Protein AF-X1P330-F1 (afdb_monomer_lite)

Secondary structure (DSSP, 8-state):
-TT-----GGG--TTTTSTT---TTSPPPP--S---PPP----SPPP-----PPPSEEEEEETTEEEEE-SS--SS---------TT--------SS--TT-

Foldseek 3Di:
DVVDDDDAPVPDDPQPVDPPDDCVVPDDDDPPDDDDDDDDDDPDDDDDPPDDQDFPDWDPLDVPDIDGHSVDDDDDDDDDDDDDDRPDDDDDDDDPDDDPSD

Organism: NCBI:txid412755

Radius of gyration: 20.41 Å; chains: 1; bounding box: 43×34×49 Å

Sequence (102 aa):
MFEGETYDARKEIPGWDRPGFDDKNWAAIDTGTSIKPLIEAYPGVPVRPTQELPTAKLTEPKPDTYVFDLGQNFSGWIRLKVKGKAGDKVNMQFAEMLNADG

InterPro domains:
  IPR008902 Alpha-L-rhamnosidase, concanavalin-like domain [PF05592] (61-102)
  IPR013737 Bacterial alpha-L-rhamnosidase N-terminal [PF08531] (1-49)
  IPR016007 Alpha-L-rhamnosidase [PTHR33307] (1-102)

Structure (mmCIF, N/CA/C/O backbone):
data_AF-X1P330-F1
#
_entry.id   AF-X1P330-F1
#
loop_
_atom_site.group_PDB
_atom_site.id
_atom_site.type_symbol
_atom_site.label_atom_id
_atom_site.label_alt_id
_atom_site.label_comp_id
_atom_site.label_asym_id
_atom_site.label_entity_id
_atom_site.label_seq_id
_atom_site.pdbx_PDB_ins_code
_atom_site.Cartn_x
_atom_site.Cartn_y
_atom_site.Cartn_z
_atom_site.occupancy
_atom_site.B_iso_or_equiv
_atom_site.auth_seq_id
_atom_site.auth_comp_id
_atom_site.auth_asym_id
_atom_site.auth_atom_id
_atom_site.pdbx_PDB_model_num
ATOM 1 N N . MET A 1 1 ? -1.984 9.365 -9.391 1.00 62.62 1 MET A N 1
ATOM 2 C CA . MET A 1 1 ? -1.467 9.211 -8.010 1.00 62.62 1 MET A CA 1
ATOM 3 C C . MET A 1 1 ? -2.496 9.596 -6.954 1.00 62.62 1 MET A C 1
ATOM 5 O O . MET A 1 1 ? -2.585 8.887 -5.969 1.00 62.62 1 MET A O 1
ATOM 9 N N . PHE A 1 2 ? -3.279 10.666 -7.138 1.00 71.81 2 PHE A N 1
ATOM 10 C CA . PHE A 1 2 ? -4.220 11.146 -6.111 1.00 71.81 2 PHE A CA 1
ATOM 11 C C . PHE A 1 2 ? -5.419 10.224 -5.822 1.00 71.81 2 PHE A C 1
ATOM 13 O O . PHE A 1 2 ? -6.010 10.332 -4.757 1.00 71.81 2 PHE A O 1
ATOM 20 N N . GLU A 1 3 ? -5.764 9.308 -6.730 1.00 82.50 3 GLU A N 1
ATOM 21 C CA . GLU A 1 3 ? -6.951 8.441 -6.607 1.00 82.50 3 GLU A CA 1
ATOM 22 C C . GLU A 1 3 ? -6.655 7.056 -5.999 1.00 82.50 3 GLU A C 1
ATOM 24 O O . GLU A 1 3 ? -7.539 6.206 -5.922 1.00 82.50 3 GLU A O 1
ATOM 29 N N . GLY A 1 4 ? -5.417 6.816 -5.554 1.00 90.56 4 GLY A N 1
ATOM 30 C CA . GLY A 1 4 ? -5.001 5.529 -4.995 1.00 90.56 4 GLY A CA 1
ATOM 31 C C . GLY A 1 4 ? -4.773 4.446 -6.054 1.00 90.56 4 GLY A C 1
ATOM 32 O O . GLY A 1 4 ? -4.353 4.731 -7.177 1.00 90.56 4 GLY A O 1
ATOM 33 N N . GLU A 1 5 ? -5.012 3.193 -5.665 1.00 94.50 5 GLU A N 1
ATOM 34 C CA . GLU A 1 5 ? -4.813 1.999 -6.488 1.00 94.50 5 GLU A CA 1
ATOM 35 C C . GLU A 1 5 ? 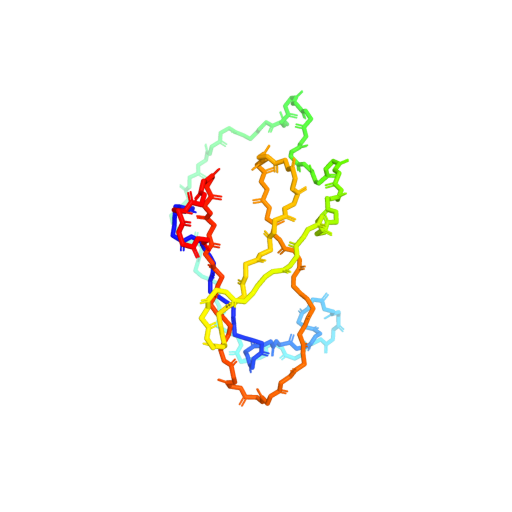-6.013 1.052 -6.351 1.00 94.50 5 GLU A C 1
ATOM 37 O O . GLU A 1 5 ? -6.587 0.903 -5.272 1.00 94.50 5 GLU A O 1
ATOM 42 N N . THR A 1 6 ? -6.390 0.396 -7.453 1.00 96.06 6 THR A N 1
ATOM 43 C CA . THR A 1 6 ? -7.369 -0.697 -7.452 1.00 96.06 6 THR A CA 1
ATOM 44 C C . THR A 1 6 ? -6.681 -1.986 -7.865 1.00 96.06 6 THR A C 1
ATOM 46 O O . THR A 1 6 ? -6.174 -2.092 -8.981 1.00 96.06 6 THR A O 1
ATOM 49 N N . TYR A 1 7 ? -6.726 -2.979 -6.983 1.00 96.06 7 TYR A N 1
ATOM 50 C CA . TYR A 1 7 ? -6.144 -4.294 -7.206 1.00 96.06 7 TYR A CA 1
ATOM 51 C C . TYR A 1 7 ? -7.223 -5.380 -7.186 1.00 96.06 7 TYR A C 1
ATOM 53 O O . TYR A 1 7 ? -8.038 -5.435 -6.265 1.00 96.06 7 TYR A O 1
ATOM 61 N N . ASP A 1 8 ? -7.224 -6.254 -8.196 1.00 97.12 8 ASP A N 1
ATOM 62 C CA . ASP A 1 8 ? -8.100 -7.428 -8.271 1.00 97.12 8 ASP A CA 1
ATOM 63 C C . ASP A 1 8 ? -7.250 -8.698 -8.323 1.00 97.12 8 ASP A C 1
ATOM 65 O O . ASP A 1 8 ? -6.768 -9.090 -9.387 1.00 97.12 8 ASP A O 1
ATOM 69 N N . ALA A 1 9 ? -7.104 -9.363 -7.174 1.00 95.75 9 ALA A N 1
ATOM 70 C CA . ALA A 1 9 ? -6.311 -10.586 -7.042 1.00 95.75 9 ALA A CA 1
ATOM 71 C C . ALA A 1 9 ? -6.791 -11.726 -7.965 1.00 95.75 9 ALA A C 1
ATOM 73 O O . ALA A 1 9 ? -6.031 -12.635 -8.282 1.00 95.75 9 ALA A O 1
ATOM 74 N N . ARG A 1 10 ? -8.040 -11.683 -8.456 1.00 96.44 10 ARG A N 1
ATOM 75 C CA . ARG A 1 10 ? -8.567 -12.679 -9.411 1.00 96.44 10 ARG A CA 1
ATOM 76 C C . ARG A 1 10 ? -7.953 -12.545 -10.806 1.00 96.44 10 ARG A C 1
ATOM 78 O O . ARG A 1 10 ? -8.139 -13.435 -11.629 1.00 96.44 10 ARG A O 1
ATOM 85 N N . LYS A 1 11 ? -7.281 -11.424 -11.084 1.00 96.69 11 LYS A N 1
ATOM 86 C CA . LYS A 1 11 ? -6.591 -11.142 -12.349 1.00 96.69 11 LYS A CA 1
ATOM 87 C C . LYS A 1 11 ? -5.083 -11.368 -12.268 1.00 96.69 11 LYS A C 1
ATOM 89 O O . LYS A 1 11 ? -4.383 -11.055 -13.227 1.00 96.69 11 LYS A O 1
ATOM 94 N N . GLU A 1 12 ? -4.576 -11.876 -11.146 1.00 96.69 12 GLU A N 1
ATOM 95 C CA . GLU A 1 12 ? -3.178 -12.286 -11.057 1.00 96.69 12 GLU A CA 1
ATOM 96 C C . GLU A 1 12 ? -2.862 -13.338 -12.124 1.00 96.69 12 GLU A C 1
ATOM 98 O O . GLU A 1 12 ? -3.668 -14.227 -12.404 1.00 96.69 12 GLU A O 1
ATOM 103 N N . ILE A 1 13 ? -1.670 -13.236 -12.711 1.00 96.94 13 ILE A N 1
ATOM 104 C CA . ILE A 1 13 ? -1.155 -14.184 -13.700 1.00 96.94 13 ILE A CA 1
ATOM 105 C C . ILE A 1 13 ? 0.077 -14.856 -13.081 1.00 96.94 13 ILE A C 1
ATOM 107 O O . ILE A 1 13 ? 1.184 -14.338 -13.214 1.00 96.94 13 ILE A O 1
ATOM 111 N N . PRO A 1 14 ? -0.071 -15.966 -12.338 1.00 96.75 14 PRO A N 1
ATOM 112 C CA . PRO A 1 14 ? 1.049 -16.571 -11.627 1.00 96.75 14 PRO A CA 1
ATOM 113 C C . PRO A 1 14 ? 2.190 -16.977 -12.566 1.00 96.75 14 PRO A C 1
ATOM 115 O O . PRO A 1 14 ? 1.971 -17.650 -13.571 1.00 96.75 14 PRO A O 1
ATOM 118 N N . GLY A 1 15 ? 3.418 -16.595 -12.209 1.00 97.25 15 GLY A N 1
ATOM 119 C CA . GLY A 1 15 ? 4.628 -16.987 -12.934 1.00 97.25 15 GLY A CA 1
ATOM 120 C C . GLY A 1 15 ? 4.922 -16.192 -14.206 1.00 97.25 15 GLY A C 1
ATOM 121 O O . GLY A 1 15 ? 5.870 -16.545 -14.898 1.00 97.25 15 GLY A O 1
ATOM 122 N N . TRP A 1 16 ? 4.173 -15.123 -14.502 1.00 97.38 16 TRP A N 1
ATOM 123 C CA . TRP A 1 16 ? 4.421 -14.261 -15.668 1.00 97.38 16 TRP A CA 1
ATOM 124 C C . TRP A 1 16 ? 5.845 -13.680 -15.720 1.00 97.38 16 TRP A C 1
ATOM 126 O O . TRP A 1 16 ? 6.357 -13.370 -16.790 1.00 97.38 16 TRP A O 1
ATOM 136 N N . ASP A 1 17 ? 6.490 -13.543 -14.560 1.00 97.31 17 ASP A N 1
ATOM 137 C CA . ASP A 1 17 ? 7.844 -13.020 -14.373 1.00 97.31 17 ASP A CA 1
ATOM 138 C C . ASP A 1 17 ? 8.929 -14.117 -14.391 1.00 97.31 17 ASP A C 1
ATOM 140 O O . ASP A 1 17 ? 10.083 -13.867 -14.028 1.00 97.31 17 ASP A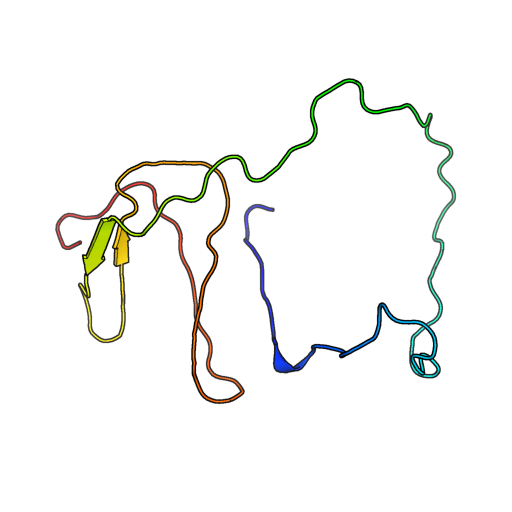 O 1
ATOM 144 N N . ARG A 1 18 ? 8.578 -15.355 -14.769 1.00 97.75 18 ARG A N 1
ATOM 145 C CA . ARG A 1 18 ? 9.474 -16.520 -14.746 1.00 97.75 18 ARG A CA 1
ATOM 146 C C . ARG A 1 18 ? 9.792 -17.037 -16.147 1.00 97.75 18 ARG A C 1
ATOM 148 O O . ARG A 1 18 ? 8.946 -16.989 -17.038 1.00 97.75 18 ARG A O 1
ATOM 155 N N . PRO A 1 19 ? 11.001 -17.594 -16.349 1.00 97.81 19 PRO A N 1
ATOM 156 C CA . PRO A 1 19 ? 11.320 -18.262 -17.602 1.00 97.81 19 PRO A CA 1
ATOM 157 C C . PRO A 1 19 ? 10.378 -19.449 -17.828 1.00 97.81 19 PRO A C 1
ATOM 159 O O . PRO A 1 19 ? 10.041 -20.174 -16.891 1.00 97.81 19 PRO A O 1
ATOM 162 N N . GLY A 1 20 ? 9.992 -19.668 -19.084 1.00 96.88 20 GLY A N 1
ATOM 163 C CA . GLY A 1 20 ? 9.110 -20.771 -19.472 1.00 96.88 20 GLY A CA 1
ATOM 164 C C . GLY A 1 20 ? 7.616 -20.509 -19.260 1.00 96.88 20 GLY A C 1
ATOM 165 O O . GLY A 1 20 ? 6.823 -21.425 -19.464 1.00 96.88 20 GLY A O 1
ATOM 166 N N . PHE A 1 21 ? 7.222 -19.293 -18.873 1.00 97.62 21 PHE A N 1
ATOM 167 C CA . PHE A 1 21 ? 5.823 -18.877 -18.910 1.00 97.62 21 PHE A CA 1
ATOM 168 C C . PHE A 1 21 ? 5.282 -18.891 -20.356 1.00 97.62 21 PHE A C 1
ATOM 170 O O . PHE A 1 21 ? 5.989 -18.492 -21.279 1.00 97.62 21 PHE A O 1
ATOM 177 N N . ASP A 1 22 ? 4.048 -19.372 -20.559 1.00 96.75 22 ASP A N 1
ATOM 178 C CA . ASP A 1 22 ? 3.397 -19.382 -21.880 1.00 96.75 22 ASP A CA 1
ATOM 179 C C . ASP A 1 22 ? 2.651 -18.059 -22.110 1.00 96.75 22 ASP A C 1
ATOM 181 O O . ASP A 1 22 ? 1.525 -17.865 -21.646 1.00 96.75 22 ASP A O 1
ATOM 185 N N . ASP A 1 23 ? 3.294 -17.143 -22.829 1.00 96.44 23 ASP A N 1
ATOM 186 C CA . ASP A 1 23 ? 2.815 -15.793 -23.128 1.00 96.44 23 ASP A CA 1
ATOM 187 C C . ASP A 1 23 ? 2.126 -15.669 -24.500 1.00 96.44 23 ASP A C 1
ATOM 189 O O . ASP A 1 23 ? 1.814 -14.561 -24.931 1.00 96.44 23 ASP A O 1
ATOM 193 N N . LYS A 1 24 ? 1.795 -16.779 -25.182 1.00 96.69 24 LYS A N 1
ATOM 194 C CA . LYS A 1 24 ? 1.209 -16.765 -26.547 1.00 96.69 24 LYS A CA 1
ATOM 195 C C . LYS A 1 24 ? -0.061 -15.929 -26.708 1.00 96.69 24 LYS A C 1
ATOM 197 O O . LYS A 1 24 ? -0.389 -15.526 -27.820 1.00 96.69 24 LYS A O 1
ATOM 202 N N . ASN A 1 25 ? -0.803 -15.723 -25.622 1.00 95.50 25 ASN A N 1
ATOM 203 C CA . ASN A 1 25 ? -2.042 -14.945 -25.623 1.00 95.50 25 ASN A CA 1
ATOM 204 C C . ASN A 1 25 ? -1.825 -13.458 -25.301 1.00 95.50 25 ASN A C 1
ATOM 206 O O . ASN A 1 25 ? -2.796 -12.706 -25.228 1.00 95.50 25 ASN A O 1
ATOM 210 N N . TRP A 1 26 ? -0.588 -13.024 -25.055 1.00 96.56 26 TRP A N 1
ATOM 211 C CA . TRP A 1 26 ? -0.285 -11.622 -24.799 1.00 96.56 26 TRP A CA 1
ATOM 212 C C . TRP A 1 26 ? -0.328 -10.828 -26.099 1.00 96.56 26 TRP A C 1
ATOM 214 O O . TRP A 1 26 ? 0.107 -11.282 -27.156 1.00 96.56 26 TRP A O 1
ATOM 224 N N . ALA A 1 27 ? -0.861 -9.613 -26.020 1.00 95.94 27 ALA A N 1
ATOM 225 C CA . ALA A 1 27 ? -0.794 -8.691 -27.139 1.00 95.94 27 ALA A CA 1
ATOM 226 C C . ALA A 1 27 ? 0.654 -8.225 -27.347 1.00 95.94 27 ALA A C 1
ATOM 228 O O . ALA A 1 27 ? 1.391 -7.999 -26.385 1.00 95.94 27 ALA A O 1
ATOM 229 N N . ALA A 1 28 ? 1.043 -8.036 -28.609 1.00 94.56 28 ALA A N 1
ATOM 230 C CA . ALA A 1 28 ? 2.302 -7.378 -28.931 1.00 94.56 28 ALA A CA 1
ATOM 231 C C . ALA A 1 28 ? 2.313 -5.939 -28.378 1.00 94.56 28 ALA A C 1
ATOM 233 O O . ALA A 1 28 ? 1.289 -5.254 -28.382 1.00 94.56 28 ALA A O 1
ATOM 234 N N . ILE A 1 29 ? 3.479 -5.486 -27.911 1.00 93.38 29 ILE A N 1
ATOM 235 C CA . ILE A 1 29 ? 3.667 -4.138 -27.362 1.00 93.38 29 ILE A CA 1
ATOM 236 C C . ILE A 1 29 ? 3.640 -3.113 -28.504 1.00 93.38 29 ILE A C 1
ATOM 238 O O . ILE A 1 29 ? 4.339 -3.281 -29.503 1.00 93.38 29 ILE A O 1
ATOM 242 N N . ASP A 1 30 ? 2.888 -2.026 -28.331 1.00 90.75 30 ASP A N 1
ATOM 243 C CA . ASP A 1 30 ? 3.001 -0.831 -29.172 1.00 90.75 30 ASP A CA 1
ATOM 244 C C . ASP A 1 30 ? 4.154 0.047 -28.665 1.00 90.75 30 ASP A C 1
ATOM 246 O O . ASP A 1 30 ? 4.163 0.487 -27.514 1.00 90.75 30 ASP A O 1
ATOM 250 N N . THR A 1 31 ? 5.150 0.292 -29.515 1.00 88.12 31 THR A N 1
ATOM 251 C CA . THR A 1 31 ? 6.332 1.091 -29.165 1.00 88.12 31 THR A CA 1
ATOM 252 C C . THR A 1 31 ? 6.114 2.601 -29.287 1.00 88.12 31 THR A C 1
ATOM 254 O O . THR A 1 31 ? 7.010 3.369 -28.937 1.00 88.12 31 THR A O 1
ATOM 257 N N . GLY A 1 32 ? 4.953 3.046 -29.779 1.00 83.81 32 GLY A N 1
ATOM 258 C CA . GLY A 1 32 ? 4.601 4.459 -29.893 1.00 83.81 32 GLY A CA 1
ATOM 259 C C . GLY A 1 32 ? 5.578 5.296 -30.736 1.00 83.81 32 GLY A C 1
ATOM 260 O O . GLY A 1 32 ? 6.295 4.794 -31.603 1.00 83.81 32 GLY A O 1
ATOM 261 N N . THR A 1 33 ? 5.594 6.613 -30.489 1.00 78.00 33 THR A N 1
ATOM 262 C CA . THR A 1 33 ? 6.498 7.570 -31.159 1.00 78.00 33 THR A CA 1
ATOM 263 C C . THR A 1 33 ? 7.820 7.698 -30.403 1.00 78.00 33 THR A C 1
ATOM 265 O O . THR A 1 33 ? 7.834 7.932 -29.196 1.00 78.00 33 THR A O 1
ATOM 268 N N . SER A 1 34 ? 8.944 7.602 -31.119 1.00 78.94 34 SER A N 1
ATOM 269 C CA . SER A 1 34 ? 10.279 7.740 -30.530 1.00 78.94 34 SER A CA 1
ATOM 270 C C . SER A 1 34 ? 10.530 9.167 -30.035 1.00 78.94 34 SER A C 1
ATOM 272 O O . SER A 1 34 ? 10.626 10.109 -30.821 1.00 78.94 34 SER A O 1
ATOM 274 N N . ILE A 1 35 ? 10.698 9.307 -28.723 1.00 82.06 35 ILE A N 1
ATOM 275 C CA . ILE A 1 35 ? 11.379 10.447 -28.108 1.00 82.06 35 ILE A CA 1
ATOM 276 C C . ILE A 1 35 ? 12.844 10.066 -27.858 1.00 82.06 35 ILE A C 1
ATOM 278 O O . ILE A 1 35 ? 13.141 8.927 -27.501 1.00 82.06 35 ILE A O 1
ATOM 282 N N . LYS A 1 36 ? 13.772 11.012 -28.041 1.00 86.06 36 LYS A N 1
ATOM 283 C CA . LYS A 1 36 ? 15.201 10.850 -27.711 1.00 86.06 36 LYS A CA 1
ATOM 284 C C . LYS A 1 36 ? 15.565 11.742 -26.518 1.00 86.06 36 LYS A C 1
ATOM 286 O O . LYS A 1 36 ? 16.225 12.762 -26.719 1.00 86.06 36 LYS A O 1
ATOM 291 N N . PRO A 1 37 ? 15.081 11.439 -25.300 1.00 88.62 37 PRO A N 1
ATOM 292 C CA . PRO A 1 37 ? 15.455 12.210 -24.126 1.00 88.62 37 PRO A CA 1
ATOM 293 C C . PRO A 1 37 ? 16.943 12.008 -23.823 1.00 88.62 37 PRO A C 1
ATOM 295 O O . PRO A 1 37 ? 17.525 10.972 -24.150 1.00 88.62 37 PRO A O 1
ATOM 298 N N . LEU A 1 38 ? 17.550 12.988 -23.160 1.00 93.44 38 LEU A N 1
ATOM 299 C CA . LEU A 1 38 ? 18.828 12.771 -22.500 1.00 93.44 38 LEU A CA 1
ATOM 300 C C . LEU A 1 38 ? 18.591 11.820 -21.317 1.00 93.44 38 LEU A C 1
ATOM 302 O O . LEU A 1 38 ? 17.728 12.079 -20.480 1.00 93.44 38 LEU A O 1
ATOM 306 N N . ILE A 1 39 ? 19.316 10.702 -21.281 1.00 93.69 39 ILE A N 1
ATOM 307 C CA . ILE A 1 39 ? 19.245 9.723 -20.193 1.00 93.69 39 ILE A CA 1
ATOM 308 C C . ILE A 1 39 ? 20.470 9.925 -19.313 1.00 93.69 39 ILE A C 1
ATOM 310 O O . ILE A 1 39 ? 21.600 9.796 -19.781 1.00 93.69 39 ILE A O 1
ATOM 314 N N . GLU A 1 40 ? 20.236 10.204 -18.037 1.00 95.69 40 GLU A N 1
ATOM 315 C CA . GLU A 1 40 ? 21.283 10.413 -17.042 1.00 95.69 40 GLU A CA 1
ATOM 316 C C . GLU A 1 40 ? 21.011 9.558 -15.806 1.00 95.69 40 GLU A C 1
ATOM 318 O O . GLU A 1 40 ? 19.873 9.174 -15.520 1.00 95.69 40 GLU A O 1
ATOM 323 N N . ALA A 1 41 ? 22.070 9.248 -15.062 1.00 95.56 41 ALA A N 1
ATOM 324 C CA . ALA A 1 41 ? 21.931 8.568 -13.786 1.00 95.56 41 ALA A CA 1
ATOM 325 C C . ALA A 1 41 ? 21.231 9.485 -12.772 1.00 95.56 41 ALA A C 1
ATOM 327 O O . ALA A 1 41 ? 21.571 10.661 -12.647 1.00 95.56 41 ALA A O 1
ATOM 328 N N . TYR A 1 42 ? 20.283 8.934 -12.013 1.00 94.44 42 TYR A N 1
ATOM 329 C CA . TYR A 1 42 ? 19.631 9.681 -10.943 1.00 94.44 42 TYR A CA 1
ATOM 330 C C . TYR A 1 42 ? 20.647 9.990 -9.824 1.00 94.44 42 TYR A C 1
ATOM 332 O O . TYR A 1 42 ? 21.246 9.056 -9.288 1.00 94.44 42 TYR A O 1
ATOM 340 N N . PRO A 1 43 ? 20.852 11.265 -9.443 1.00 94.31 43 PRO A N 1
ATOM 341 C CA . PRO A 1 43 ? 21.946 11.650 -8.546 1.00 94.31 43 PRO A CA 1
ATOM 342 C C . PRO A 1 43 ? 21.639 11.440 -7.053 1.00 94.31 43 PRO A C 1
ATOM 344 O O . PRO A 1 43 ? 22.524 11.607 -6.217 1.00 94.31 43 PRO A O 1
ATOM 347 N N . GLY A 1 44 ? 20.388 11.129 -6.695 1.00 95.56 44 GLY A N 1
ATOM 348 C CA . GLY A 1 44 ? 19.921 11.066 -5.309 1.00 95.56 44 GLY A CA 1
ATOM 349 C C . GLY A 1 44 ? 19.681 9.653 -4.778 1.00 95.56 44 GLY A C 1
ATOM 350 O O . GLY A 1 44 ? 19.750 8.655 -5.495 1.00 95.56 44 GLY A O 1
ATOM 351 N N . VAL A 1 45 ? 19.321 9.575 -3.495 1.00 94.25 45 VAL A N 1
ATOM 352 C CA . VAL A 1 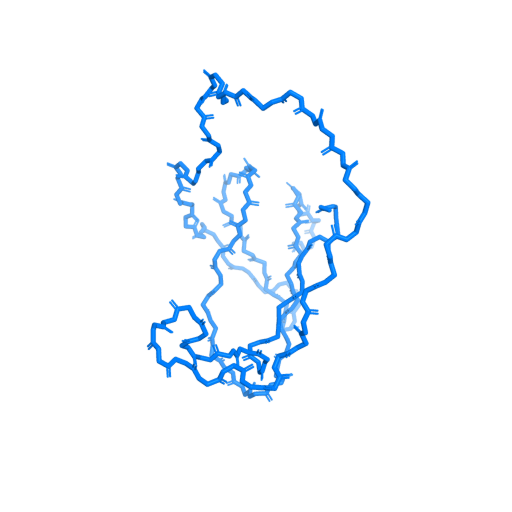45 ? 18.837 8.329 -2.888 1.00 94.25 45 VAL A CA 1
ATOM 353 C C . VAL A 1 45 ? 17.423 8.043 -3.416 1.00 94.25 45 VAL A C 1
ATOM 355 O O . VAL A 1 45 ? 16.579 8.941 -3.392 1.00 94.25 45 VAL A O 1
ATOM 358 N N . PRO A 1 46 ? 17.136 6.824 -3.906 1.00 95.44 46 PRO A N 1
ATOM 359 C CA . PRO A 1 46 ? 15.803 6.476 -4.382 1.00 95.44 46 PRO A CA 1
ATOM 360 C C . PRO A 1 46 ? 14.805 6.395 -3.223 1.00 95.44 46 PRO A C 1
ATOM 362 O O . PRO A 1 46 ? 15.166 6.065 -2.091 1.00 95.44 46 PRO A O 1
ATOM 365 N N . VAL A 1 47 ? 13.529 6.622 -3.531 1.00 95.12 47 VAL A N 1
ATOM 366 C CA . VAL A 1 47 ? 12.432 6.397 -2.584 1.00 95.12 47 VAL A CA 1
ATOM 367 C C . VAL A 1 47 ? 12.378 4.913 -2.218 1.00 95.12 47 VAL A C 1
ATOM 369 O O . VAL A 1 47 ? 12.364 4.046 -3.094 1.00 95.12 47 VAL A O 1
ATOM 372 N N . ARG A 1 48 ? 12.368 4.613 -0.918 1.00 96.25 48 ARG A N 1
ATOM 373 C CA . ARG A 1 48 ? 12.308 3.255 -0.363 1.00 96.25 48 ARG A CA 1
ATOM 374 C C . ARG A 1 48 ? 11.442 3.251 0.897 1.00 96.25 48 ARG A C 1
ATOM 376 O O . ARG A 1 48 ? 11.398 4.275 1.577 1.00 96.25 48 ARG A O 1
ATOM 383 N N . PRO A 1 49 ? 10.812 2.119 1.257 1.00 95.88 49 PRO A N 1
ATOM 384 C CA . PRO A 1 49 ? 10.257 1.949 2.595 1.00 95.88 49 PRO A CA 1
ATOM 385 C C . PRO A 1 49 ? 11.378 2.101 3.629 1.00 95.88 49 PRO A C 1
ATOM 387 O O . PRO A 1 49 ? 12.365 1.366 3.580 1.00 95.88 49 PRO A O 1
ATOM 390 N N . THR A 1 50 ? 11.253 3.071 4.531 1.00 96.69 50 THR A N 1
ATOM 391 C CA . THR A 1 50 ? 12.262 3.361 5.565 1.00 96.69 50 THR A CA 1
ATOM 392 C C . THR A 1 50 ? 11.885 2.798 6.931 1.00 96.69 50 THR A C 1
ATOM 394 O O . THR A 1 50 ? 12.767 2.509 7.735 1.00 96.69 50 THR A O 1
ATOM 397 N N . GLN A 1 51 ? 10.589 2.629 7.192 1.00 96.62 51 GLN A N 1
ATOM 398 C CA . GLN A 1 51 ? 10.045 2.176 8.466 1.00 96.62 51 GLN A CA 1
ATOM 399 C C . GLN A 1 51 ? 8.692 1.489 8.243 1.00 96.62 51 GLN A C 1
ATOM 401 O O . GLN A 1 51 ? 7.932 1.881 7.360 1.00 96.62 51 GLN A O 1
ATOM 406 N N . GLU A 1 52 ? 8.382 0.480 9.060 1.00 97.00 52 GLU A N 1
ATOM 407 C CA . GLU A 1 52 ? 7.026 -0.065 9.188 1.00 97.00 52 GLU A CA 1
ATOM 408 C C . GLU A 1 52 ? 6.415 0.435 10.506 1.00 97.00 52 GLU A C 1
ATOM 410 O O . GLU A 1 52 ? 7.031 0.311 11.567 1.00 97.00 52 GLU A O 1
ATOM 415 N N . LEU A 1 53 ? 5.214 1.016 10.438 1.00 96.50 53 LEU A N 1
ATOM 416 C CA . LEU A 1 53 ? 4.445 1.444 11.607 1.00 96.50 53 LEU A CA 1
ATOM 417 C C . LEU A 1 53 ? 3.356 0.401 11.899 1.00 96.50 53 LEU A C 1
ATOM 419 O O . LEU A 1 53 ? 2.490 0.187 11.046 1.00 96.50 53 LEU A O 1
ATOM 423 N N . PRO A 1 54 ? 3.379 -0.279 13.060 1.00 95.88 54 PRO A N 1
ATOM 424 C CA . PRO A 1 54 ? 2.289 -1.165 13.444 1.00 95.88 54 PRO A CA 1
ATOM 425 C C . PRO A 1 54 ? 1.036 -0.356 13.800 1.00 95.88 54 PRO A C 1
ATOM 427 O O . PRO A 1 54 ? 1.115 0.813 14.173 1.00 95.88 54 PRO A O 1
ATOM 430 N N . THR A 1 55 ? -0.134 -0.993 13.739 1.00 96.81 55 THR A N 1
ATOM 431 C CA . THR A 1 55 ? -1.373 -0.391 14.245 1.00 96.81 55 THR A CA 1
ATOM 432 C C . THR A 1 55 ? -1.277 -0.194 15.754 1.00 96.81 55 THR A C 1
ATOM 434 O O . THR A 1 55 ? -1.108 -1.161 16.496 1.00 96.81 55 THR A O 1
ATOM 437 N N . ALA A 1 56 ? -1.407 1.052 16.202 1.00 96.81 56 ALA A N 1
ATOM 438 C CA . ALA A 1 56 ? -1.405 1.416 17.612 1.00 96.81 56 ALA A CA 1
ATOM 439 C C . ALA A 1 56 ? -2.775 1.168 18.258 1.00 96.81 56 ALA A C 1
ATOM 441 O O . ALA A 1 56 ? -2.849 0.701 19.396 1.00 96.81 56 ALA A O 1
ATOM 442 N N . LYS A 1 57 ? -3.864 1.446 17.533 1.00 96.88 57 LYS A N 1
ATOM 443 C CA . LYS A 1 57 ? -5.235 1.242 18.013 1.00 96.88 57 LYS A CA 1
ATOM 444 C C . LYS A 1 57 ? -6.167 0.839 16.870 1.00 96.88 57 LYS A C 1
ATOM 446 O O . LYS A 1 57 ? -6.066 1.354 15.762 1.00 96.88 57 LYS A O 1
ATOM 451 N N . LEU A 1 58 ? -7.081 -0.082 17.162 1.00 96.62 58 LEU A N 1
ATOM 452 C CA . LEU A 1 58 ? -8.136 -0.531 16.254 1.00 96.62 58 LEU A CA 1
ATOM 453 C C . LEU A 1 58 ? -9.496 -0.252 16.894 1.00 96.62 58 LEU A C 1
ATOM 455 O O . LEU A 1 58 ? -9.720 -0.624 18.047 1.00 96.62 58 LEU A O 1
ATOM 459 N N . THR A 1 59 ? -10.394 0.389 16.154 1.00 96.81 59 THR A N 1
ATOM 460 C CA . THR A 1 59 ? -11.778 0.640 16.575 1.00 96.81 59 THR A CA 1
ATOM 461 C C . THR A 1 59 ? -12.766 0.248 15.484 1.00 96.81 59 THR A C 1
ATOM 463 O O . THR A 1 59 ? -12.401 0.107 14.319 1.00 96.81 59 THR A O 1
ATOM 466 N N . GLU A 1 60 ? -14.028 0.081 15.875 1.00 97.19 60 GLU A N 1
ATOM 467 C CA . GLU A 1 60 ? -15.158 -0.158 14.976 1.00 97.19 60 GLU A CA 1
ATOM 468 C C . GLU A 1 60 ? -16.261 0.871 15.291 1.00 97.19 60 GLU A C 1
ATOM 470 O O . GLU A 1 60 ? -17.164 0.585 16.078 1.00 97.19 60 GLU A O 1
ATOM 475 N N . PRO A 1 61 ? -16.162 2.117 14.782 1.00 95.31 61 PRO A N 1
ATOM 476 C CA . PRO A 1 61 ? -17.151 3.165 15.067 1.00 95.31 61 PRO A CA 1
ATOM 477 C C . PRO A 1 61 ? -18.551 2.842 14.519 1.00 95.31 61 PRO A C 1
ATOM 479 O O . PRO A 1 61 ? -19.551 3.350 15.027 1.00 95.31 61 PRO A O 1
ATOM 482 N N . LYS A 1 62 ? -18.640 2.001 13.480 1.00 95.19 62 LYS A N 1
ATOM 483 C CA . LYS A 1 62 ? -19.888 1.509 12.877 1.00 95.19 62 LYS A CA 1
ATOM 484 C C . LYS A 1 62 ? -19.719 0.033 12.512 1.00 95.19 62 LYS A C 1
ATOM 486 O O . LYS A 1 62 ? -18.597 -0.339 12.173 1.00 95.19 62 LYS A O 1
ATOM 491 N N . PRO A 1 63 ? -20.798 -0.776 12.509 1.00 96.12 63 PRO A N 1
ATOM 492 C CA . PRO A 1 63 ? -20.724 -2.172 12.086 1.00 96.12 63 PRO A CA 1
ATOM 493 C C . PRO A 1 63 ? -19.998 -2.327 10.745 1.00 96.12 63 PRO A C 1
ATOM 495 O O . PRO A 1 63 ? -20.275 -1.576 9.804 1.00 96.12 63 PRO A O 1
ATOM 498 N N . ASP A 1 64 ? -19.051 -3.262 10.687 1.00 92.81 64 ASP A N 1
ATOM 499 C CA . ASP A 1 64 ? -18.224 -3.579 9.513 1.00 92.81 64 ASP A CA 1
ATOM 500 C C . ASP A 1 64 ? -17.330 -2.420 9.014 1.00 92.81 64 ASP A C 1
ATOM 502 O O . ASP A 1 64 ? -16.787 -2.466 7.907 1.00 92.81 64 ASP A O 1
ATOM 506 N N . THR A 1 65 ? -17.146 -1.367 9.818 1.00 95.75 65 THR A N 1
ATOM 507 C CA . THR A 1 65 ? -16.267 -0.230 9.510 1.00 95.75 65 THR A CA 1
ATOM 508 C C . THR A 1 65 ? -15.175 -0.129 10.557 1.00 95.75 65 THR A C 1
ATOM 510 O O . THR A 1 65 ? -15.430 0.273 11.687 1.00 95.75 65 THR A O 1
ATOM 513 N N . TYR A 1 66 ? -13.946 -0.442 10.159 1.00 96.31 66 TYR A N 1
ATOM 514 C CA . TYR A 1 66 ? -12.792 -0.469 11.051 1.00 96.31 66 TYR A CA 1
ATOM 515 C C . TYR A 1 66 ? -11.878 0.734 10.825 1.00 96.31 66 TYR A C 1
ATOM 517 O O . TYR A 1 66 ? -11.546 1.061 9.685 1.00 96.31 66 TYR A O 1
ATOM 525 N N . VAL A 1 67 ? -11.424 1.351 11.915 1.00 96.88 67 VAL A N 1
ATOM 526 C CA . VAL A 1 67 ? -10.448 2.446 11.903 1.00 96.88 67 VAL A CA 1
ATOM 527 C C . VAL A 1 67 ? -9.150 1.961 12.539 1.00 96.88 67 VAL A C 1
ATOM 529 O O . VAL A 1 67 ? -9.127 1.511 13.685 1.00 96.88 67 VAL A O 1
ATOM 532 N N . PHE A 1 68 ? -8.065 2.052 11.769 1.00 96.50 68 PHE A N 1
ATOM 533 C CA . PHE A 1 68 ? -6.714 1.682 12.180 1.00 96.50 68 PHE A CA 1
ATOM 534 C C . PHE A 1 68 ? -5.915 2.960 12.437 1.00 96.50 68 PHE A C 1
ATOM 536 O O . PHE A 1 68 ? -5.518 3.64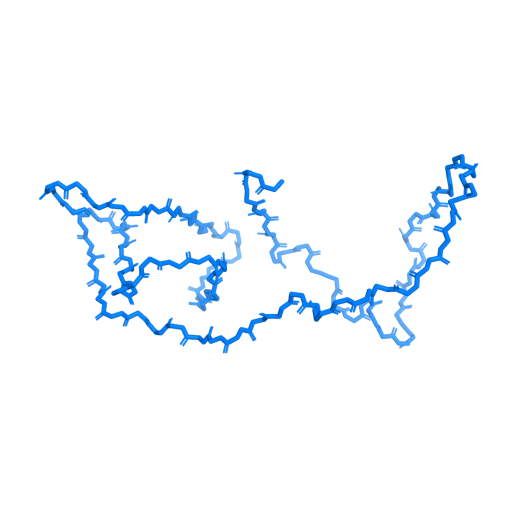6 11.499 1.00 96.50 68 PHE A O 1
ATOM 543 N N . ASP A 1 69 ? -5.665 3.265 13.703 1.00 96.31 69 ASP A N 1
ATOM 544 C CA . ASP A 1 69 ? -4.815 4.376 14.120 1.00 96.31 69 ASP A CA 1
ATOM 545 C C . ASP A 1 69 ? -3.373 3.876 14.283 1.00 96.31 69 ASP A C 1
ATOM 547 O O . ASP A 1 69 ? -3.110 2.911 15.008 1.00 96.31 69 ASP A O 1
ATOM 551 N N . LEU A 1 70 ? -2.433 4.510 13.579 1.00 96.25 70 LEU A N 1
ATOM 552 C CA . LEU A 1 70 ? -1.006 4.170 13.621 1.00 96.25 70 LEU A CA 1
ATOM 553 C C . LEU A 1 70 ? -0.225 5.010 14.645 1.00 96.25 70 LEU A C 1
ATOM 555 O O . LEU A 1 70 ? 0.976 4.813 14.809 1.00 96.25 70 LEU A O 1
ATOM 559 N N . GLY A 1 71 ? -0.880 5.957 15.320 1.00 94.75 71 GLY A N 1
ATOM 560 C CA . GLY A 1 71 ? -0.283 6.835 16.328 1.00 94.75 71 GLY A CA 1
ATOM 561 C C . GLY A 1 71 ? 0.645 7.917 15.767 1.00 94.75 71 GLY A C 1
ATOM 562 O O . GLY A 1 71 ? 1.181 8.719 16.530 1.00 94.75 71 GLY A O 1
ATOM 563 N N . GLN A 1 72 ? 0.845 7.956 14.449 1.00 94.81 72 GLN A N 1
ATOM 564 C CA . GLN A 1 72 ? 1.695 8.925 13.768 1.00 94.81 72 GLN A CA 1
ATOM 565 C C . GLN A 1 72 ? 1.151 9.215 12.367 1.00 94.81 72 GLN A C 1
ATOM 567 O O . GLN A 1 72 ? 0.913 8.292 11.590 1.00 94.81 72 GLN A O 1
ATOM 572 N N . ASN A 1 73 ? 1.007 10.500 12.030 1.00 94.88 73 ASN A N 1
ATOM 573 C CA . ASN A 1 73 ? 0.790 10.911 10.645 1.00 94.88 73 ASN A CA 1
ATOM 574 C C . ASN A 1 73 ? 2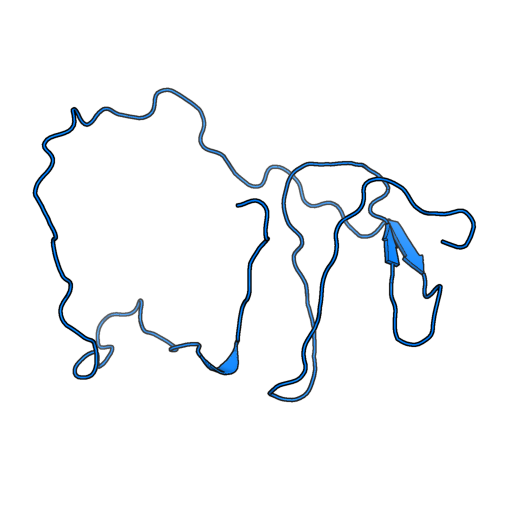.093 10.719 9.845 1.00 94.88 73 ASN A C 1
ATOM 576 O O . ASN A 1 73 ? 3.166 11.110 10.310 1.00 94.88 73 ASN A O 1
ATOM 580 N N . PHE A 1 74 ? 2.014 10.102 8.666 1.00 94.69 74 PHE A N 1
ATOM 581 C CA . PHE A 1 74 ? 3.174 9.749 7.843 1.00 94.69 74 PHE A CA 1
ATOM 582 C C . PHE A 1 74 ? 2.815 9.698 6.350 1.00 94.69 74 PHE A C 1
ATOM 584 O O . PHE A 1 74 ? 1.646 9.663 5.975 1.00 94.69 74 PHE A O 1
ATOM 591 N N . SER A 1 75 ? 3.836 9.650 5.487 1.00 95.06 75 SER A N 1
ATOM 592 C CA . SER A 1 75 ? 3.672 9.456 4.042 1.00 95.06 75 SER A CA 1
ATOM 593 C C . SER A 1 75 ? 4.127 8.056 3.629 1.00 95.06 75 SER A C 1
ATOM 595 O O . SER A 1 75 ? 5.238 7.639 3.956 1.00 95.06 75 SER A O 1
ATOM 597 N N . GLY A 1 76 ? 3.271 7.326 2.913 1.00 94.38 76 GLY A N 1
ATOM 598 C CA . GLY A 1 76 ? 3.544 5.964 2.465 1.00 94.38 76 GLY A CA 1
ATOM 599 C C . GLY A 1 76 ? 2.274 5.237 2.035 1.00 94.38 76 GLY A C 1
ATOM 600 O O . GLY A 1 76 ? 1.331 5.847 1.538 1.00 94.38 76 GLY A O 1
ATOM 601 N N . TRP A 1 77 ? 2.257 3.922 2.230 1.00 95.06 77 TRP A N 1
ATOM 602 C CA . TRP A 1 77 ? 1.117 3.052 1.946 1.00 95.06 77 TRP A CA 1
ATOM 603 C C . TRP A 1 77 ? 0.989 1.981 3.029 1.00 95.06 77 TRP A C 1
ATOM 605 O O . TRP A 1 77 ? 1.905 1.764 3.824 1.00 95.06 77 TRP A O 1
ATOM 615 N N . ILE A 1 78 ? -0.149 1.288 3.052 1.00 95.06 78 ILE A N 1
ATOM 616 C CA . ILE A 1 78 ? -0.438 0.246 4.039 1.00 95.06 78 ILE A CA 1
ATOM 617 C C . ILE A 1 78 ? -0.321 -1.137 3.411 1.00 95.06 78 ILE A C 1
ATOM 619 O O . ILE A 1 78 ? -0.730 -1.367 2.276 1.00 95.06 78 ILE A O 1
ATOM 623 N N . ARG A 1 79 ? 0.209 -2.083 4.189 1.00 95.38 79 ARG A N 1
ATOM 624 C CA . ARG A 1 79 ? 0.159 -3.510 3.876 1.00 95.38 79 ARG A CA 1
ATOM 625 C C . ARG A 1 79 ? -1.036 -4.135 4.588 1.00 95.38 79 ARG A C 1
ATOM 627 O O . ARG A 1 79 ? -1.033 -4.251 5.811 1.00 95.38 79 ARG A O 1
ATOM 634 N N . LEU A 1 80 ? -2.021 -4.591 3.823 1.00 93.19 80 LEU A N 1
ATOM 635 C CA . LEU A 1 80 ? -3.170 -5.322 4.349 1.00 93.19 80 LEU A CA 1
ATOM 636 C C . LEU A 1 80 ? -2.935 -6.836 4.259 1.00 93.19 80 LEU A C 1
ATOM 638 O O . LEU A 1 80 ? -2.512 -7.351 3.227 1.00 93.19 80 LEU A O 1
ATOM 642 N N . LYS A 1 81 ? -3.255 -7.562 5.334 1.00 94.12 81 LYS A N 1
ATOM 643 C CA . LYS A 1 81 ? -3.412 -9.022 5.318 1.00 94.12 81 LYS A CA 1
ATOM 644 C C . LYS A 1 81 ? -4.881 -9.337 5.562 1.00 94.12 81 LYS A C 1
ATOM 646 O O . LYS A 1 81 ? -5.418 -8.951 6.593 1.00 94.12 81 LYS A O 1
ATOM 651 N N . VAL A 1 82 ? -5.514 -10.046 4.636 1.00 93.94 82 VAL A N 1
ATOM 652 C CA . VAL A 1 82 ? -6.945 -10.362 4.700 1.00 93.94 82 VAL A CA 1
ATOM 653 C C . VAL A 1 82 ? -7.194 -11.797 4.246 1.00 93.94 82 VAL A C 1
ATOM 655 O O . VAL A 1 82 ? -6.439 -12.351 3.446 1.00 93.94 82 VAL A O 1
ATOM 658 N N . LYS A 1 83 ? -8.247 -12.412 4.784 1.00 95.31 83 LYS A N 1
ATOM 659 C CA . LYS A 1 83 ? -8.813 -13.675 4.306 1.00 95.31 83 LYS A CA 1
ATOM 660 C C . LYS A 1 83 ? -10.301 -13.454 4.066 1.00 95.31 83 LYS A C 1
ATOM 662 O O . LYS A 1 83 ? -10.975 -12.905 4.929 1.00 95.31 83 LYS A O 1
ATOM 667 N N . GLY A 1 84 ? -10.789 -13.894 2.917 1.00 93.88 84 GLY A N 1
ATOM 668 C CA . GLY A 1 84 ? -12.176 -13.726 2.495 1.00 93.88 84 GLY A CA 1
ATOM 669 C C . GLY A 1 84 ? -12.507 -14.670 1.346 1.00 93.88 84 GLY A C 1
ATOM 670 O O . GLY A 1 84 ? -11.713 -15.553 1.004 1.00 93.88 84 GLY A O 1
ATOM 671 N N . LYS A 1 85 ? -13.684 -14.496 0.757 1.00 97.25 85 LYS A N 1
ATOM 672 C CA . LYS A 1 85 ? -14.123 -15.221 -0.436 1.00 97.25 85 LYS A CA 1
ATOM 673 C C . LYS A 1 85 ? -13.653 -14.490 -1.694 1.00 97.25 85 LYS A C 1
ATOM 675 O O . LYS A 1 85 ? -13.432 -13.281 -1.699 1.00 97.25 85 LYS A O 1
ATOM 680 N N . ALA A 1 86 ? -13.500 -15.231 -2.790 1.00 96.12 86 ALA A N 1
ATOM 681 C CA . ALA A 1 86 ? -13.141 -14.635 -4.072 1.00 96.12 86 ALA A CA 1
ATOM 682 C C . ALA A 1 86 ? -14.216 -13.628 -4.515 1.00 96.12 86 ALA A C 1
ATOM 684 O O . ALA A 1 86 ? -15.391 -13.973 -4.610 1.00 96.12 86 ALA A O 1
ATOM 685 N N . GLY A 1 87 ? -13.795 -12.398 -4.817 1.00 96.00 87 GLY A N 1
ATOM 686 C CA . GLY A 1 87 ? -14.695 -11.305 -5.195 1.00 96.00 87 GLY A CA 1
ATOM 687 C C . GLY A 1 87 ? -15.143 -10.415 -4.034 1.00 96.00 87 GLY A C 1
ATOM 688 O O . GLY A 1 87 ? -15.734 -9.371 -4.306 1.00 96.00 87 GLY A O 1
ATOM 689 N N . ASP A 1 88 ? -14.824 -10.767 -2.784 1.00 96.50 88 ASP A N 1
ATOM 690 C CA . ASP A 1 88 ? -14.981 -9.842 -1.661 1.00 96.50 88 ASP A CA 1
ATOM 691 C C . ASP A 1 88 ? -14.122 -8.592 -1.901 1.00 96.50 88 ASP A C 1
ATOM 693 O O . ASP A 1 88 ? -12.994 -8.673 -2.399 1.00 96.50 88 ASP A O 1
ATOM 697 N N . LYS A 1 89 ? -14.662 -7.423 -1.547 1.00 96.19 89 LYS A N 1
ATOM 698 C CA . LYS A 1 89 ? -14.007 -6.132 -1.761 1.00 96.19 89 LYS A CA 1
ATOM 699 C C . LYS A 1 89 ? -13.675 -5.475 -0.429 1.00 96.19 89 LYS A C 1
ATOM 701 O O . LYS A 1 89 ? -14.559 -5.262 0.394 1.00 96.19 89 LYS A O 1
ATOM 706 N N . VAL A 1 90 ? -12.419 -5.068 -0.274 1.00 95.31 90 VAL A N 1
ATOM 707 C CA . VAL A 1 90 ? -11.985 -4.177 0.805 1.00 95.31 90 VAL A CA 1
ATOM 708 C C . VAL A 1 90 ? -11.790 -2.782 0.221 1.00 95.31 90 VAL A C 1
ATOM 710 O O . VAL A 1 90 ? -11.107 -2.626 -0.789 1.00 95.31 90 VAL A O 1
ATOM 713 N N . ASN A 1 91 ? -12.398 -1.769 0.840 1.00 95.38 91 ASN A N 1
ATOM 714 C CA . ASN A 1 91 ? -12.147 -0.369 0.502 1.00 95.38 91 ASN A CA 1
ATOM 715 C C . ASN A 1 91 ? -11.331 0.255 1.634 1.00 95.38 91 ASN A C 1
ATOM 717 O O . ASN A 1 91 ? -11.758 0.224 2.785 1.00 95.38 91 ASN A O 1
ATOM 721 N N . MET A 1 92 ? -10.171 0.816 1.301 1.00 94.50 92 MET A N 1
ATOM 722 C CA . MET A 1 92 ? -9.297 1.491 2.257 1.00 94.50 92 MET A CA 1
ATOM 723 C C . MET A 1 92 ? -9.311 2.988 1.983 1.00 94.50 92 MET A C 1
ATOM 725 O O . MET A 1 92 ? -9.113 3.414 0.847 1.00 94.50 92 MET A O 1
ATOM 729 N N . GLN A 1 93 ? -9.555 3.771 3.028 1.00 93.81 93 GLN A N 1
ATOM 730 C CA . GLN A 1 93 ? -9.528 5.228 2.990 1.00 93.81 93 GLN A CA 1
ATOM 731 C C . GLN A 1 93 ? -8.490 5.723 3.993 1.00 93.81 93 GLN A C 1
ATOM 733 O O . GLN A 1 93 ? -8.301 5.112 5.044 1.00 93.81 93 GLN A O 1
ATOM 738 N N . PHE A 1 94 ? -7.820 6.820 3.654 1.00 94.25 94 PHE A N 1
ATOM 739 C CA . PHE A 1 94 ? -6.775 7.424 4.472 1.00 94.25 94 PHE A CA 1
ATOM 740 C C . PHE A 1 94 ? -7.229 8.811 4.915 1.00 94.25 94 PHE A C 1
ATOM 742 O O . PHE A 1 94 ? -7.741 9.579 4.101 1.00 94.25 94 PHE A O 1
ATOM 749 N N . ALA A 1 95 ? -7.045 9.119 6.194 1.00 93.31 95 ALA A N 1
ATOM 750 C CA . ALA A 1 95 ? -7.395 10.402 6.787 1.00 93.31 95 ALA A CA 1
ATOM 751 C C . ALA A 1 95 ? -6.320 10.817 7.797 1.00 93.31 95 ALA A C 1
ATOM 753 O O . ALA A 1 95 ? -5.722 9.964 8.451 1.00 93.31 95 ALA A O 1
ATOM 754 N N . GLU A 1 96 ? -6.091 12.124 7.930 1.00 92.00 96 GLU A N 1
ATOM 755 C CA . GLU A 1 96 ? -5.123 12.678 8.889 1.00 92.00 96 GLU A CA 1
ATOM 756 C C . GLU A 1 96 ? -5.746 12.974 10.262 1.00 92.00 96 GLU A C 1
ATOM 758 O O . GLU A 1 96 ? -5.028 13.168 11.242 1.00 92.00 96 GLU A O 1
ATOM 763 N N . MET A 1 97 ? -7.080 13.026 10.343 1.00 90.56 97 MET A N 1
ATOM 764 C CA . MET A 1 97 ? -7.833 13.342 11.557 1.00 90.56 97 MET A CA 1
ATOM 765 C C . MET A 1 97 ? -9.122 12.520 11.631 1.00 90.56 97 MET A C 1
ATOM 767 O O . MET A 1 97 ? -9.729 12.216 10.603 1.00 90.56 97 MET A O 1
ATOM 771 N N . LEU A 1 98 ? -9.541 12.202 12.857 1.00 89.25 98 LEU A N 1
ATOM 772 C CA . LEU A 1 98 ? -10.834 11.584 13.155 1.00 89.25 98 LEU A CA 1
ATOM 773 C C . LEU A 1 98 ? -11.870 12.644 13.526 1.00 89.25 98 LEU A C 1
ATOM 775 O O . LEU A 1 98 ? -11.525 13.717 14.033 1.00 89.25 98 LEU A O 1
ATOM 779 N N . ASN A 1 99 ? -13.140 12.321 13.304 1.00 88.62 99 ASN A N 1
ATOM 780 C CA . ASN A 1 99 ? -14.241 13.134 13.799 1.00 88.62 99 ASN A CA 1
ATOM 781 C C . ASN A 1 99 ? -14.500 12.819 15.280 1.00 88.62 99 ASN A C 1
ATOM 783 O O . ASN A 1 99 ? -13.903 11.920 15.871 1.00 88.62 99 ASN A O 1
ATOM 787 N N . ALA A 1 100 ? -15.401 13.576 15.909 1.00 89.00 100 ALA A N 1
ATOM 788 C CA . ALA A 1 100 ? -15.738 13.370 17.318 1.00 89.00 100 ALA A CA 1
ATOM 789 C C . ALA A 1 100 ? -16.384 11.996 17.596 1.00 89.00 100 ALA A C 1
ATOM 791 O O . ALA A 1 100 ? -16.287 11.497 18.715 1.00 89.00 100 ALA A O 1
ATOM 792 N N . ASP A 1 101 ? -17.036 11.39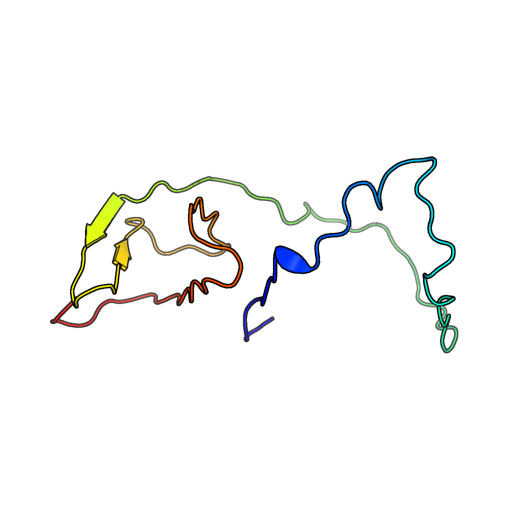5 16.597 1.00 85.94 101 ASP A N 1
ATOM 793 C CA . ASP A 1 101 ? -17.631 10.055 16.651 1.00 85.94 101 ASP A CA 1
ATOM 794 C C . ASP A 1 101 ? -16.642 8.923 16.313 1.00 85.94 101 ASP A C 1
ATOM 796 O O . ASP A 1 101 ? -17.014 7.750 16.393 1.00 85.94 101 ASP A O 1
ATOM 800 N N . GLY A 1 102 ? -15.382 9.267 16.022 1.00 71.56 102 GLY A N 1
ATOM 801 C CA . GLY A 1 102 ? -14.310 8.338 15.658 1.00 71.56 102 GLY A CA 1
ATOM 802 C C . GLY A 1 102 ? -14.173 8.178 14.157 1.00 71.56 102 GLY A C 1
ATOM 803 O O . GLY A 1 102 ? -14.054 7.006 13.736 1.00 71.56 102 GLY A O 1
#

pLDDT: mean 93.49, std 5.85, range [62.62, 97.81]